Protein AF-X1P5K3-F1 (afdb_monomer_lite)

Sequence (47 aa):
MRIAVDAMGAERGIGIVVEGAIRAIQEAPQIEIILVGDKDKIEEEIK

Secondary structure (DSSP, 8-state):
-EEEEESS--TT-HHHHHHHHHHHHHH-TT-EEEEES-HHHHHHH--

pLDDT: mean 94.76, std 4.69, range [68.5, 98.0]

Radius of gyration: 10.22 Å; chains: 1; bounding box: 25×17×25 Å

Structure (mmCIF, N/CA/C/O backbone):
data_AF-X1P5K3-F1
#
_entry.id   AF-X1P5K3-F1
#
loop_
_atom_site.group_PDB
_atom_site.id
_atom_site.type_symbol
_atom_site.label_atom_id
_atom_site.label_alt_id
_atom_site.label_comp_id
_atom_site.label_asym_id
_atom_site.label_entity_id
_atom_site.label_seq_id
_atom_site.pdbx_PDB_ins_code
_atom_site.Cartn_x
_atom_site.Cartn_y
_atom_site.Cartn_z
_atom_site.occupancy
_atom_site.B_iso_or_equiv
_atom_site.auth_seq_id
_atom_site.auth_comp_id
_atom_site.auth_asym_id
_atom_site.auth_atom_id
_atom_site.pdbx_PDB_model_num
ATOM 1 N N . MET A 1 1 ? -15.029 -2.200 6.856 1.00 93.81 1 MET A N 1
ATOM 2 C CA . MET A 1 1 ? -15.411 -2.200 5.416 1.00 93.81 1 MET A CA 1
ATOM 3 C C . MET A 1 1 ? -14.151 -2.461 4.607 1.00 93.81 1 MET A C 1
ATOM 5 O O . MET A 1 1 ? -13.137 -1.896 4.985 1.00 93.81 1 MET A O 1
ATOM 9 N N . ARG A 1 2 ? -14.176 -3.303 3.564 1.00 97.00 2 ARG A N 1
ATOM 10 C CA . ARG A 1 2 ? -12.975 -3.617 2.765 1.00 97.00 2 ARG A CA 1
ATOM 11 C C . ARG A 1 2 ? -13.045 -2.927 1.408 1.00 97.00 2 ARG A C 1
ATOM 13 O O . ARG A 1 2 ? -14.080 -3.010 0.751 1.00 97.00 2 ARG A O 1
ATOM 20 N N . ILE A 1 3 ? -11.968 -2.259 1.014 1.00 97.75 3 ILE A N 1
ATOM 21 C CA . ILE A 1 3 ? -11.881 -1.467 -0.215 1.00 97.75 3 ILE A CA 1
ATOM 22 C C . ILE A 1 3 ? -10.662 -1.949 -1.000 1.00 97.75 3 ILE A C 1
ATOM 24 O O . ILE A 1 3 ? -9.549 -1.932 -0.483 1.00 97.75 3 ILE A O 1
ATOM 28 N N . ALA A 1 4 ? -10.868 -2.388 -2.239 1.00 97.50 4 ALA A N 1
ATOM 29 C CA . ALA A 1 4 ? -9.772 -2.696 -3.152 1.00 97.50 4 ALA A CA 1
ATOM 30 C C . ALA A 1 4 ? -9.397 -1.436 -3.943 1.00 97.50 4 ALA A C 1
ATOM 32 O O . ALA A 1 4 ? -10.280 -0.767 -4.480 1.00 97.50 4 ALA A O 1
ATOM 33 N N . VAL A 1 5 ? -8.106 -1.120 -4.008 1.00 96.62 5 VAL A N 1
ATOM 34 C CA . VAL A 1 5 ? -7.573 0.061 -4.698 1.00 96.62 5 VAL A CA 1
ATOM 35 C C . VAL A 1 5 ? -6.514 -0.392 -5.695 1.00 96.62 5 VAL A C 1
ATOM 37 O O . VAL A 1 5 ? -5.586 -1.105 -5.322 1.00 96.62 5 VAL A O 1
ATOM 40 N N . ASP A 1 6 ? -6.647 0.019 -6.955 1.00 96.69 6 ASP A N 1
ATOM 41 C CA . ASP A 1 6 ? -5.612 -0.189 -7.970 1.00 96.69 6 ASP A CA 1
ATOM 42 C C . ASP A 1 6 ? -4.415 0.726 -7.679 1.00 96.69 6 ASP A C 1
ATOM 44 O O . ASP A 1 6 ? -4.515 1.951 -7.765 1.00 96.69 6 ASP A O 1
ATOM 48 N N . ALA A 1 7 ? -3.285 0.121 -7.318 1.00 96.00 7 ALA A N 1
ATOM 49 C CA . ALA A 1 7 ? -2.053 0.828 -6.992 1.00 96.00 7 ALA A CA 1
ATOM 50 C C . 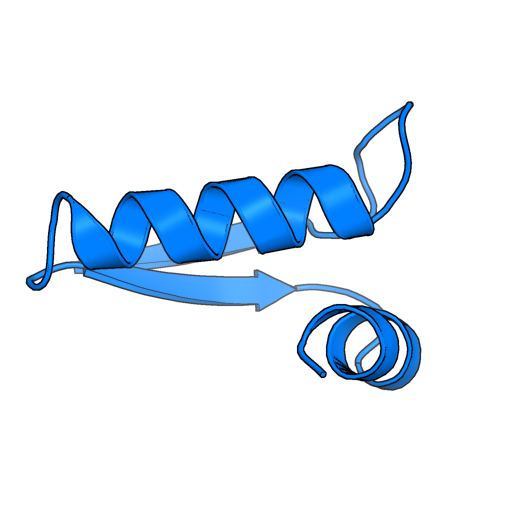ALA A 1 7 ? -1.298 1.323 -8.239 1.00 96.00 7 ALA A C 1
ATOM 52 O O . ALA A 1 7 ? -0.420 2.175 -8.124 1.00 96.00 7 ALA A O 1
ATOM 53 N N . MET A 1 8 ? -1.626 0.805 -9.427 1.00 92.75 8 MET A N 1
ATOM 54 C CA . MET A 1 8 ? -0.846 0.985 -10.655 1.00 92.75 8 MET A CA 1
ATOM 55 C C . MET A 1 8 ? -1.406 2.074 -11.576 1.00 92.75 8 MET A C 1
ATOM 57 O O . MET A 1 8 ? -0.703 2.542 -12.470 1.00 92.75 8 MET A O 1
ATOM 61 N N . GLY A 1 9 ? -2.665 2.473 -11.379 1.00 87.88 9 GLY A N 1
ATOM 62 C CA . GLY A 1 9 ? -3.395 3.376 -12.275 1.00 87.88 9 GLY A CA 1
ATOM 63 C C . GLY A 1 9 ? -3.089 4.871 -12.118 1.00 87.88 9 GLY A C 1
ATOM 64 O O . GLY A 1 9 ? -3.732 5.694 -12.768 1.00 87.88 9 GLY A O 1
ATOM 65 N N . ALA A 1 10 ? -2.150 5.254 -11.251 1.00 88.31 10 ALA A N 1
ATOM 66 C CA . ALA A 1 10 ? -1.854 6.657 -10.981 1.00 88.31 10 ALA A CA 1
ATOM 67 C C . ALA A 1 10 ? -0.789 7.228 -11.929 1.00 88.31 10 ALA A C 1
ATOM 69 O O . ALA A 1 10 ? 0.323 6.715 -12.022 1.00 88.31 10 ALA A O 1
ATOM 70 N N . GLU A 1 11 ? -1.093 8.373 -12.548 1.00 90.25 11 GLU A N 1
ATOM 71 C CA . GLU A 1 11 ? -0.164 9.112 -13.423 1.00 90.25 11 GLU A CA 1
ATOM 72 C C . GLU A 1 11 ? 1.139 9.496 -12.703 1.00 90.25 11 GLU A C 1
ATOM 74 O O . GLU A 1 11 ? 2.216 9.509 -13.293 1.00 90.25 11 GLU A O 1
ATOM 79 N N . ARG A 1 12 ? 1.047 9.771 -11.397 1.00 88.81 12 ARG A N 1
ATOM 80 C CA . ARG A 1 12 ? 2.178 10.159 -10.543 1.00 88.81 12 ARG A CA 1
ATOM 81 C C . ARG A 1 12 ? 2.911 8.973 -9.901 1.00 88.81 12 ARG A C 1
ATOM 83 O O . ARG A 1 12 ? 3.762 9.194 -9.046 1.00 88.81 12 ARG A O 1
ATOM 90 N N . GLY A 1 13 ? 2.606 7.746 -10.320 1.00 92.25 13 GLY A N 1
ATOM 91 C CA . GLY A 1 13 ? 3.237 6.524 -9.822 1.00 92.25 13 GLY A CA 1
ATOM 92 C C . GLY A 1 13 ? 2.573 5.937 -8.575 1.00 92.25 13 GLY A C 1
ATOM 93 O O . GLY A 1 13 ? 1.654 6.515 -8.002 1.00 92.25 13 GLY A O 1
ATOM 94 N N . ILE A 1 14 ? 3.054 4.762 -8.166 1.00 94.69 14 ILE A N 1
ATOM 95 C CA . ILE A 1 14 ? 2.460 3.927 -7.107 1.00 94.69 14 ILE A CA 1
ATOM 96 C C . ILE A 1 14 ? 2.502 4.622 -5.739 1.00 94.69 14 ILE A C 1
ATOM 98 O O . ILE A 1 14 ? 1.520 4.564 -4.997 1.00 94.69 14 ILE A O 1
ATOM 102 N N . GLY A 1 15 ? 3.590 5.338 -5.431 1.00 95.25 15 GLY A N 1
ATOM 103 C CA . GLY A 1 15 ? 3.795 5.983 -4.130 1.00 95.25 15 GLY A CA 1
ATOM 104 C C . GLY A 1 15 ? 2.651 6.908 -3.701 1.00 95.25 15 GLY A C 1
ATOM 105 O O . GLY A 1 15 ? 2.243 6.873 -2.542 1.00 95.25 15 GLY A O 1
ATOM 106 N N . ILE A 1 16 ? 2.033 7.655 -4.630 1.00 95.50 16 ILE A N 1
ATOM 107 C CA . ILE A 1 16 ? 0.902 8.539 -4.283 1.00 95.50 16 ILE A CA 1
ATOM 108 C C . ILE A 1 16 ? -0.336 7.749 -3.832 1.00 95.50 16 ILE A C 1
ATOM 110 O O . ILE A 1 16 ? -1.095 8.206 -2.976 1.00 95.50 16 ILE A O 1
ATOM 114 N N . VAL A 1 17 ? -0.551 6.561 -4.405 1.00 96.31 17 VAL A N 1
ATOM 115 C CA . VAL A 1 17 ? -1.687 5.701 -4.056 1.00 96.31 17 VAL A CA 1
ATOM 116 C C . VAL A 1 17 ? -1.448 5.061 -2.694 1.00 96.31 17 VAL A C 1
ATOM 118 O O . VAL A 1 17 ? -2.354 5.042 -1.862 1.00 96.31 17 VAL A O 1
ATOM 121 N N . VAL A 1 18 ? -0.221 4.594 -2.445 1.00 96.06 18 VAL A N 1
ATOM 122 C CA . VAL A 1 18 ? 0.194 4.011 -1.161 1.00 96.06 18 VAL A CA 1
ATOM 123 C C . VAL A 1 18 ?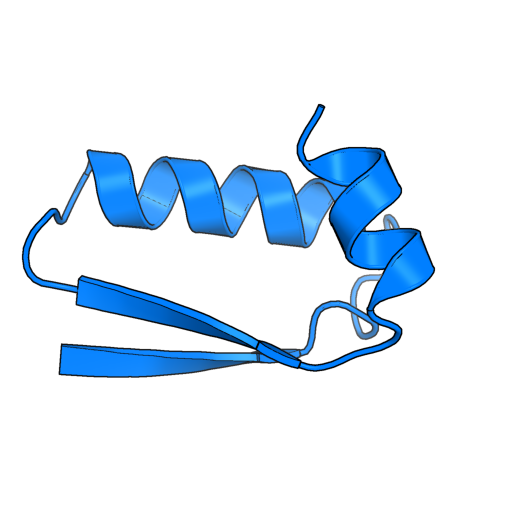 0.082 5.046 -0.037 1.00 96.06 18 VAL A C 1
ATOM 125 O O . VAL A 1 18 ? -0.556 4.776 0.980 1.00 96.06 18 VAL A O 1
ATOM 128 N N . GLU A 1 19 ? 0.603 6.259 -0.238 1.00 96.06 19 GLU A N 1
ATOM 129 C CA . GLU A 1 19 ? 0.511 7.358 0.731 1.00 96.06 19 GLU A CA 1
ATOM 130 C C . GLU A 1 19 ? -0.950 7.718 1.046 1.00 96.06 19 GLU A C 1
ATOM 132 O O . GLU A 1 19 ? -1.331 7.865 2.212 1.00 96.06 19 GLU A O 1
ATOM 137 N N . GLY A 1 20 ? -1.792 7.819 0.013 1.00 95.94 20 GLY A N 1
ATOM 138 C CA . GLY A 1 20 ? -3.221 8.076 0.171 1.00 95.94 20 GLY A CA 1
ATOM 139 C C . GLY A 1 20 ? -3.936 6.969 0.949 1.00 95.94 20 GLY A C 1
ATOM 140 O O . GLY A 1 20 ? -4.741 7.262 1.834 1.00 95.94 20 GLY A O 1
ATOM 141 N N . ALA A 1 21 ? -3.610 5.704 0.674 1.00 96.56 21 ALA A N 1
ATOM 142 C CA . ALA A 1 21 ? -4.166 4.560 1.389 1.00 96.56 21 ALA A CA 1
ATOM 143 C C . ALA A 1 21 ? -3.776 4.561 2.876 1.00 96.56 21 ALA A C 1
ATOM 145 O O . ALA A 1 21 ? -4.634 4.340 3.732 1.00 96.56 21 ALA A O 1
ATOM 146 N N . ILE A 1 22 ? -2.515 4.871 3.196 1.00 96.00 22 ILE A N 1
ATOM 147 C CA . ILE A 1 22 ? -2.036 4.979 4.583 1.00 96.00 22 ILE A CA 1
ATOM 148 C C . ILE A 1 22 ? -2.784 6.089 5.332 1.00 96.00 22 ILE A C 1
ATOM 150 O O .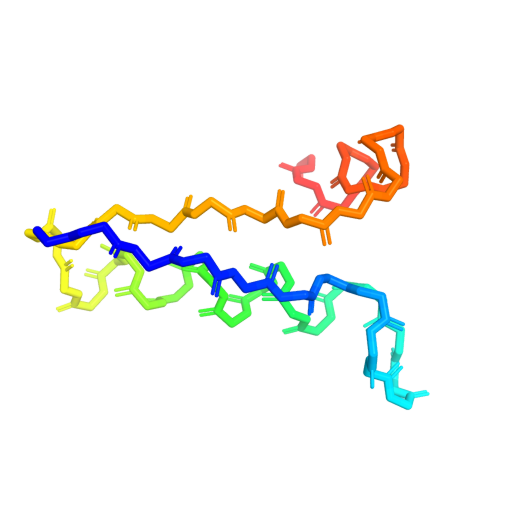 ILE A 1 22 ? -3.255 5.874 6.448 1.00 96.00 22 ILE A O 1
ATOM 154 N N . ARG A 1 23 ? -2.950 7.265 4.718 1.00 97.25 23 ARG A N 1
ATOM 155 C CA . ARG A 1 23 ? -3.716 8.363 5.330 1.00 97.25 23 ARG A CA 1
ATOM 156 C C . ARG A 1 23 ? -5.176 7.981 5.555 1.00 97.25 23 ARG A C 1
ATOM 158 O O . ARG A 1 23 ? -5.716 8.228 6.629 1.00 97.25 23 ARG A O 1
ATOM 165 N N . ALA A 1 24 ? -5.797 7.312 4.586 1.00 97.44 24 ALA A N 1
ATOM 166 C CA . ALA A 1 24 ? -7.192 6.899 4.686 1.00 97.44 24 ALA A CA 1
ATOM 167 C C . ALA A 1 24 ? -7.445 5.936 5.861 1.00 97.44 24 ALA A C 1
ATOM 169 O O . ALA A 1 24 ? -8.426 6.110 6.583 1.00 97.44 24 ALA A O 1
ATOM 170 N N . ILE A 1 25 ? -6.563 4.955 6.100 1.00 97.06 25 ILE A N 1
ATOM 171 C CA . ILE A 1 25 ? -6.710 4.050 7.257 1.00 97.06 25 ILE A CA 1
ATOM 172 C C . ILE A 1 25 ? -6.427 4.745 8.599 1.00 97.06 25 ILE A C 1
ATOM 174 O O . ILE A 1 25 ? -6.966 4.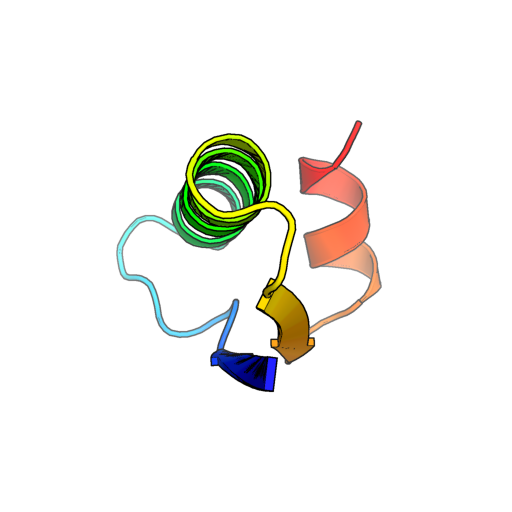327 9.620 1.00 97.06 25 ILE A O 1
ATOM 178 N N . GLN A 1 26 ? -5.616 5.809 8.617 1.00 96.62 26 GLN A N 1
ATOM 179 C CA . GLN A 1 26 ? -5.379 6.617 9.820 1.00 96.62 26 GLN A CA 1
ATOM 180 C C . GLN A 1 26 ? -6.594 7.487 10.170 1.00 96.62 26 GLN A C 1
ATOM 182 O O . GLN A 1 26 ? -6.951 7.597 11.342 1.00 96.62 26 GLN A O 1
ATOM 187 N N . GLU A 1 27 ? -7.242 8.081 9.166 1.00 98.00 27 GLU A N 1
ATOM 188 C CA . GLU A 1 27 ? -8.435 8.919 9.348 1.00 98.00 27 GLU A CA 1
ATOM 189 C C . GLU A 1 27 ? -9.704 8.097 9.616 1.00 98.00 27 GLU A C 1
ATOM 191 O O . GLU A 1 27 ? -10.597 8.547 10.337 1.00 98.00 27 GLU A O 1
ATOM 196 N N . ALA A 1 28 ? -9.787 6.881 9.070 1.00 96.94 28 ALA A N 1
ATOM 197 C CA . ALA A 1 28 ? -10.920 5.981 9.249 1.00 96.94 28 ALA A CA 1
ATOM 198 C C . ALA A 1 28 ? -10.466 4.558 9.633 1.00 96.94 28 ALA A C 1
ATOM 200 O O . ALA A 1 28 ? -10.534 3.648 8.806 1.00 96.94 28 ALA A O 1
ATOM 201 N N . PRO A 1 29 ? -10.083 4.308 10.901 1.00 94.25 29 PRO A N 1
ATOM 202 C CA . PRO A 1 29 ? -9.526 3.021 11.348 1.00 94.25 29 PRO A CA 1
ATOM 203 C C . PRO A 1 29 ? -10.439 1.796 11.157 1.00 94.25 29 PRO A C 1
ATOM 205 O O . PRO A 1 29 ? -9.997 0.656 11.266 1.00 94.25 29 PRO A O 1
ATOM 208 N N . GLN A 1 30 ? -11.731 2.008 10.895 1.00 97.38 30 GLN A N 1
ATOM 209 C CA . GLN A 1 30 ? -12.723 0.967 10.612 1.00 97.38 30 GLN A CA 1
ATOM 210 C C . GLN A 1 30 ? -12.698 0.437 9.164 1.00 97.38 30 GLN A C 1
ATOM 212 O O . GLN A 1 30 ? -13.444 -0.501 8.829 1.00 97.38 30 GLN A O 1
ATOM 217 N N . ILE A 1 31 ? -11.920 1.063 8.276 1.00 97.00 31 ILE A N 1
ATOM 218 C CA . ILE A 1 31 ? -11.737 0.597 6.900 1.00 97.00 31 ILE A CA 1
ATOM 219 C C . ILE A 1 31 ? -10.471 -0.250 6.787 1.00 97.00 31 ILE A C 1
ATOM 221 O O . ILE A 1 31 ? -9.486 -0.043 7.482 1.00 97.00 31 ILE A O 1
ATOM 225 N N . GLU A 1 32 ? -10.507 -1.200 5.867 1.00 97.94 32 GLU A N 1
ATOM 226 C CA . GLU A 1 32 ? -9.360 -1.998 5.459 1.00 97.94 32 GLU A CA 1
ATOM 227 C C . GLU A 1 32 ? -9.153 -1.766 3.964 1.00 97.94 32 GLU A C 1
ATOM 229 O O . GLU A 1 32 ? -10.106 -1.870 3.182 1.00 97.94 32 GLU A O 1
ATOM 234 N N . ILE A 1 33 ? -7.924 -1.443 3.568 1.00 97.56 33 ILE A N 1
ATOM 235 C CA . ILE A 1 33 ? -7.563 -1.211 2.170 1.00 97.56 33 ILE A CA 1
ATOM 236 C C . ILE A 1 33 ? -6.703 -2.371 1.674 1.00 97.56 33 ILE A C 1
ATOM 238 O O . ILE A 1 33 ? -5.729 -2.755 2.314 1.00 97.56 33 ILE A O 1
ATOM 242 N N . ILE A 1 34 ? -7.071 -2.909 0.514 1.00 97.56 34 ILE A N 1
ATOM 243 C CA . ILE A 1 34 ? -6.303 -3.908 -0.222 1.00 97.56 34 ILE A CA 1
ATOM 244 C C . ILE A 1 34 ? -5.733 -3.212 -1.454 1.00 97.56 34 ILE A C 1
ATOM 246 O O . ILE A 1 34 ? -6.482 -2.843 -2.360 1.00 97.56 34 ILE A O 1
ATOM 250 N N . LEU A 1 35 ? -4.415 -3.038 -1.487 1.00 97.31 35 LEU A N 1
ATOM 251 C CA . LEU A 1 35 ? -3.718 -2.542 -2.669 1.00 97.31 35 LEU A CA 1
ATOM 252 C C . LEU A 1 35 ? -3.583 -3.677 -3.689 1.00 97.31 35 LEU A C 1
ATOM 254 O O . LEU A 1 35 ? -3.070 -4.751 -3.375 1.00 97.31 35 LEU A O 1
ATOM 258 N N . VAL A 1 36 ? -4.071 -3.442 -4.903 1.00 97.44 36 VAL A N 1
ATOM 259 C CA . VAL A 1 36 ? -4.042 -4.391 -6.018 1.00 97.44 36 VAL A CA 1
ATOM 260 C C . VAL A 1 36 ? -3.029 -3.897 -7.040 1.00 97.44 36 VAL A C 1
ATOM 262 O O . VAL A 1 36 ? -3.141 -2.780 -7.538 1.00 97.44 36 VAL A O 1
ATOM 265 N N . GLY A 1 37 ? -2.037 -4.724 -7.351 1.00 96.31 37 GLY A N 1
ATOM 266 C CA . GLY A 1 37 ? -0.969 -4.372 -8.276 1.00 96.31 37 GLY A CA 1
ATOM 267 C C . GLY A 1 37 ? 0.238 -5.289 -8.133 1.00 96.31 37 GLY A C 1
ATOM 268 O O . GLY A 1 37 ? 0.137 -6.399 -7.609 1.00 96.31 37 GLY A O 1
ATOM 269 N N . ASP A 1 38 ? 1.380 -4.806 -8.612 1.00 96.69 38 ASP A N 1
ATOM 270 C CA . ASP A 1 38 ? 2.672 -5.469 -8.456 1.00 96.69 38 ASP A CA 1
ATOM 271 C C . ASP A 1 38 ? 3.121 -5.388 -6.991 1.00 96.69 38 ASP A C 1
ATOM 273 O O . ASP A 1 38 ? 3.381 -4.303 -6.466 1.00 96.69 38 ASP A O 1
ATOM 277 N N . LYS A 1 39 ? 3.167 -6.543 -6.323 1.00 95.56 39 LYS A N 1
ATOM 278 C CA . LYS A 1 39 ? 3.431 -6.631 -4.888 1.00 95.56 39 LYS A CA 1
ATOM 279 C C . LYS A 1 39 ? 4.804 -6.065 -4.517 1.00 95.56 39 LYS A C 1
ATOM 281 O O . LYS A 1 39 ? 4.882 -5.321 -3.545 1.00 95.56 39 LYS A O 1
ATOM 286 N N . ASP A 1 40 ? 5.845 -6.384 -5.282 1.00 96.25 40 ASP A N 1
ATOM 287 C CA . ASP A 1 40 ? 7.216 -5.988 -4.947 1.00 96.25 40 ASP A CA 1
ATOM 288 C C . ASP A 1 40 ? 7.360 -4.462 -5.019 1.00 96.25 40 ASP A C 1
ATOM 290 O O . ASP A 1 40 ? 7.896 -3.836 -4.107 1.00 96.25 40 ASP A O 1
ATOM 294 N N . LYS A 1 41 ? 6.765 -3.838 -6.045 1.00 95.25 41 LYS A N 1
ATOM 295 C CA . LYS A 1 41 ? 6.740 -2.372 -6.179 1.00 95.25 41 LYS A CA 1
ATOM 296 C C . LYS A 1 41 ? 5.928 -1.684 -5.087 1.00 95.25 41 LYS A C 1
ATOM 298 O O . LYS A 1 41 ? 6.284 -0.597 -4.655 1.00 95.25 41 LYS A O 1
ATOM 303 N N . ILE A 1 42 ? 4.824 -2.291 -4.651 1.00 95.94 42 ILE A N 1
ATOM 304 C CA . ILE A 1 42 ? 4.026 -1.759 -3.538 1.00 95.94 42 ILE A CA 1
ATOM 305 C C . ILE A 1 42 ? 4.824 -1.841 -2.228 1.00 95.94 42 ILE A C 1
ATOM 307 O O . ILE A 1 42 ? 4.825 -0.886 -1.457 1.00 95.94 42 ILE A O 1
ATOM 311 N N . GLU A 1 43 ? 5.515 -2.954 -1.973 1.00 94.94 43 GLU A N 1
ATOM 312 C CA . GLU A 1 43 ? 6.328 -3.132 -0.763 1.00 94.94 43 GLU A CA 1
ATOM 313 C C . GLU A 1 43 ? 7.533 -2.176 -0.709 1.00 94.94 43 GLU A C 1
ATOM 315 O O . GLU A 1 43 ? 7.927 -1.760 0.382 1.00 94.94 43 GLU A O 1
ATOM 320 N N . GLU A 1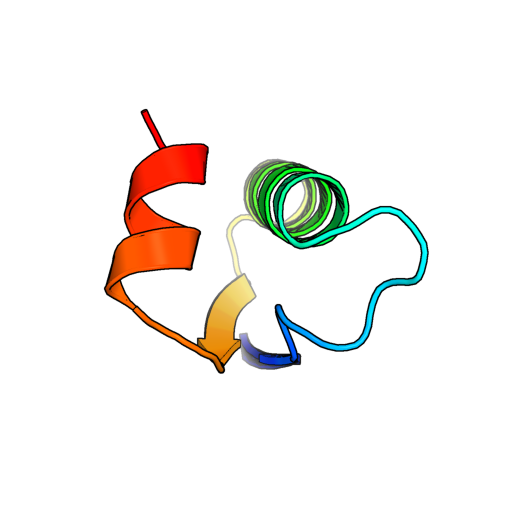 44 ? 8.089 -1.768 -1.854 1.00 95.00 44 GLU A N 1
ATOM 321 C CA . GLU A 1 44 ? 9.138 -0.739 -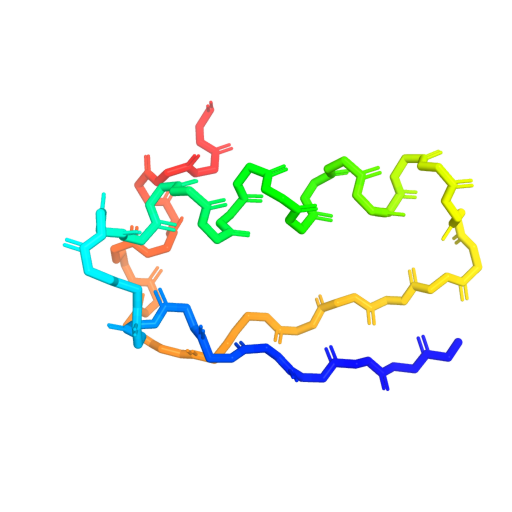1.922 1.00 95.00 44 GLU A CA 1
ATOM 322 C C . GLU A 1 44 ? 8.680 0.629 -1.385 1.00 95.00 44 GLU A C 1
ATOM 324 O O . GLU A 1 44 ? 9.486 1.334 -0.776 1.00 95.00 44 GLU A O 1
ATOM 329 N N . GLU A 1 45 ? 7.398 0.968 -1.544 1.00 93.50 45 GLU A N 1
ATOM 330 C CA . GLU A 1 45 ? 6.800 2.245 -1.117 1.00 93.50 45 GLU A CA 1
ATOM 331 C C . GLU A 1 45 ? 6.319 2.241 0.350 1.00 93.50 45 GLU A C 1
ATOM 333 O O . GLU A 1 45 ? 6.020 3.296 0.903 1.00 93.50 45 GLU A O 1
ATOM 338 N N . ILE A 1 46 ? 6.221 1.071 0.999 1.00 88.00 46 ILE A N 1
ATOM 339 C CA . ILE A 1 46 ? 5.693 0.915 2.375 1.00 88.00 46 ILE A CA 1
ATOM 340 C C . ILE A 1 46 ? 6.791 1.047 3.461 1.00 88.00 46 ILE A C 1
ATOM 342 O O . ILE A 1 46 ? 6.489 0.984 4.653 1.00 88.00 46 ILE A O 1
ATOM 346 N N . LYS A 1 47 ? 8.061 1.236 3.082 1.00 68.50 47 LYS A N 1
ATOM 347 C CA . LYS A 1 47 ? 9.210 1.266 4.012 1.00 68.50 47 LYS A CA 1
ATOM 348 C C . LYS A 1 47 ? 9.213 2.410 5.027 1.00 68.50 47 LYS A C 1
ATOM 350 O O . LYS A 1 47 ? 8.907 3.561 4.653 1.00 68.50 47 LYS A O 1
#

Foldseek 3Di:
DEEEDEQQPDPVHNLVVLVVQVVVCVVPVVYHYHYDDDPVRSVVNVD

InterPro domains:
  IPR003664 Fatty acid synthesis PlsX protein [PF02504] (1-46)

Organism: NCBI:txid412755